Protein AF-A0A5D0CYJ7-F1 (afdb_monomer_lite)

Secondary structure (DSSP, 8-state):
---HHHHHHHHHTT-HHHHHHHHHHHHHHHHHHTEETTEE-HHHHHHHHHHHHHHHHH--TT--

Foldseek 3Di:
DDDLLVLLVCLLVVNVVSLVVVCVVCVVVLQVVCDDPNDRDVVSSVVSSVVVSVCSNVPDPVVD

Radius of gyration: 12.67 Å; chains: 1; bounding box: 32×17×32 Å

Structure (mmCIF, N/CA/C/O backbone):
data_AF-A0A5D0CYJ7-F1
#
_entry.id   AF-A0A5D0CYJ7-F1
#
loop_
_atom_site.group_PDB
_atom_site.id
_atom_site.type_symbol
_atom_site.label_atom_id
_atom_site.label_alt_id
_atom_site.label_comp_id
_atom_site.label_asym_id
_atom_site.label_entity_id
_atom_site.label_seq_id
_atom_site.pdbx_PDB_ins_code
_atom_site.Cartn_x
_atom_site.Cartn_y
_atom_site.Cartn_z
_atom_site.occupancy
_atom_site.B_iso_or_equiv
_atom_site.auth_seq_id
_atom_site.auth_comp_id
_atom_site.auth_asym_id
_atom_site.auth_atom_id
_atom_site.pdbx_PDB_model_num
ATOM 1 N N . MET A 1 1 ? 4.730 -9.114 11.544 1.00 70.81 1 MET A N 1
ATOM 2 C CA . MET A 1 1 ? 3.842 -8.384 10.612 1.00 70.81 1 MET A CA 1
ATOM 3 C C . MET A 1 1 ? 2.450 -8.369 11.194 1.00 70.81 1 MET A C 1
ATOM 5 O O . MET A 1 1 ? 2.030 -9.405 11.690 1.00 70.81 1 MET A O 1
ATOM 9 N N . ARG A 1 2 ? 1.756 -7.229 11.153 1.00 90.25 2 ARG A N 1
ATOM 10 C CA . ARG A 1 2 ? 0.335 -7.162 11.537 1.00 90.25 2 ARG A CA 1
ATOM 11 C C . ARG A 1 2 ? -0.553 -7.729 10.425 1.00 90.25 2 ARG A C 1
ATOM 13 O O . ARG A 1 2 ? -0.138 -7.754 9.267 1.00 90.25 2 ARG A O 1
ATOM 20 N N . GLU A 1 3 ? -1.770 -8.151 10.743 1.00 94.00 3 GLU A N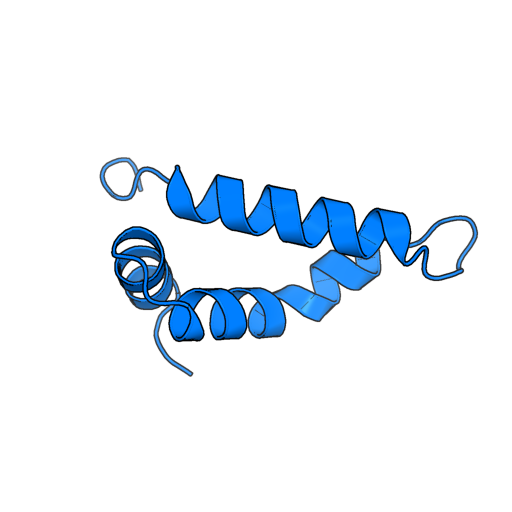 1
ATOM 21 C CA . GLU A 1 3 ? -2.742 -8.581 9.729 1.00 94.00 3 GLU A CA 1
ATOM 22 C C . GLU A 1 3 ? -3.092 -7.442 8.761 1.00 94.00 3 GLU A C 1
ATOM 24 O O . GLU A 1 3 ? -3.175 -6.280 9.163 1.00 94.00 3 GLU A O 1
ATOM 29 N N . VAL A 1 4 ? -3.299 -7.764 7.477 1.00 94.56 4 VAL A N 1
ATOM 30 C CA . VAL A 1 4 ? -3.567 -6.749 6.433 1.00 94.56 4 VAL A CA 1
ATOM 31 C C . VAL A 1 4 ? -4.835 -5.961 6.753 1.00 94.56 4 VAL A C 1
ATOM 33 O O . VAL A 1 4 ? -4.827 -4.736 6.677 1.00 94.56 4 VAL A O 1
ATOM 36 N N . PHE A 1 5 ? -5.895 -6.650 7.176 1.00 95.00 5 PHE A N 1
ATOM 37 C CA . PHE A 1 5 ? -7.158 -6.023 7.562 1.00 95.00 5 PHE A CA 1
ATOM 38 C C . PHE A 1 5 ? -6.962 -4.983 8.675 1.00 95.00 5 PHE A C 1
ATOM 40 O O . PHE A 1 5 ? -7.421 -3.846 8.570 1.00 95.00 5 PHE A O 1
ATOM 47 N N . TYR A 1 6 ? -6.196 -5.345 9.707 1.00 95.88 6 TYR A N 1
ATOM 48 C CA . TYR A 1 6 ? -5.900 -4.453 10.825 1.00 95.88 6 TYR A CA 1
ATOM 49 C C . TYR A 1 6 ? -5.081 -3.229 10.389 1.00 95.88 6 TYR A C 1
ATOM 51 O O . TYR A 1 6 ? -5.336 -2.112 10.835 1.00 95.88 6 TYR A O 1
ATOM 59 N N . LEU A 1 7 ? -4.128 -3.411 9.472 1.00 96.62 7 LEU A N 1
ATOM 60 C CA . LEU A 1 7 ? -3.361 -2.301 8.905 1.00 96.62 7 LEU A CA 1
ATOM 61 C C . LEU A 1 7 ? -4.225 -1.342 8.090 1.00 96.62 7 LEU A C 1
ATOM 63 O O . LEU A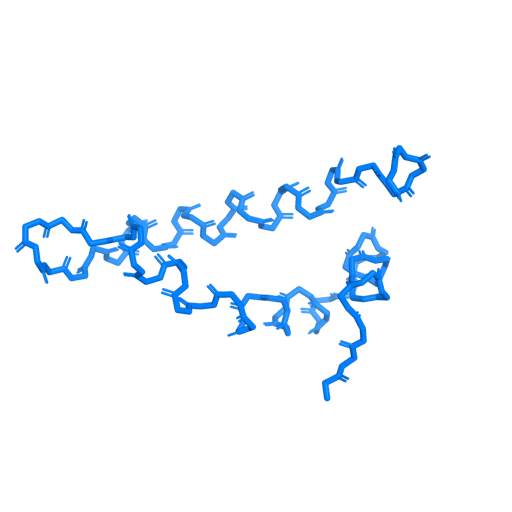 1 7 ? -4.051 -0.134 8.217 1.00 96.62 7 LEU A O 1
ATOM 67 N N . ILE A 1 8 ? -5.165 -1.856 7.294 1.00 96.62 8 ILE A N 1
ATOM 68 C CA . ILE A 1 8 ? -6.095 -1.016 6.529 1.00 96.62 8 ILE A CA 1
ATOM 69 C C . ILE A 1 8 ? -6.949 -0.181 7.489 1.00 96.62 8 ILE A C 1
ATOM 71 O O . ILE A 1 8 ? -7.044 1.032 7.314 1.00 96.62 8 ILE A O 1
ATOM 75 N N . GLN A 1 9 ? -7.488 -0.787 8.552 1.00 96.38 9 GLN A N 1
ATOM 76 C CA . GLN A 1 9 ? -8.255 -0.060 9.570 1.00 96.38 9 GLN A CA 1
ATOM 77 C C . GLN A 1 9 ? -7.446 1.056 10.243 1.00 96.38 9 GLN A C 1
ATOM 79 O O . GLN A 1 9 ? -7.972 2.143 10.480 1.00 96.38 9 GLN A O 1
ATOM 84 N N . LEU A 1 10 ? -6.178 0.800 10.576 1.00 96.88 10 LEU A N 1
ATOM 85 C CA . LEU A 1 10 ? -5.305 1.808 11.178 1.00 96.88 10 LEU A CA 1
ATOM 86 C C . LEU A 1 10 ? -4.958 2.926 10.188 1.00 96.88 10 LEU A C 1
ATOM 88 O O . LEU A 1 10 ? -5.066 4.103 10.533 1.00 96.88 10 LEU A O 1
ATOM 92 N N . ALA A 1 11 ? -4.615 2.576 8.948 1.00 96.19 11 ALA A N 1
ATOM 93 C CA . ALA A 1 11 ? -4.322 3.539 7.892 1.00 96.19 11 ALA A CA 1
ATOM 94 C C . ALA A 1 11 ? -5.523 4.462 7.614 1.00 96.19 11 ALA A C 1
ATOM 96 O O . ALA A 1 11 ? -5.365 5.677 7.526 1.00 96.19 11 ALA A O 1
ATOM 97 N N . GLN A 1 12 ? -6.744 3.917 7.581 1.00 96.25 12 GLN A N 1
ATOM 98 C CA . GLN A 1 12 ? -7.981 4.697 7.429 1.00 96.25 12 GLN A CA 1
ATOM 99 C C . GLN A 1 12 ? -8.239 5.666 8.591 1.00 96.25 12 GLN A C 1
ATOM 101 O O . GLN A 1 12 ? -8.864 6.707 8.397 1.00 96.25 12 GLN A O 1
ATOM 106 N N . LYS A 1 13 ? -7.723 5.365 9.787 1.00 96.31 13 LYS A N 1
ATOM 107 C CA . LYS A 1 13 ? -7.762 6.254 10.961 1.00 96.31 13 LYS A CA 1
ATOM 108 C C . LYS A 1 13 ? -6.626 7.287 10.983 1.00 96.31 13 LYS A C 1
ATOM 110 O O . LYS A 1 13 ? -6.537 8.061 11.933 1.00 96.31 13 LYS A O 1
ATOM 115 N N . GLY A 1 14 ? -5.771 7.318 9.959 1.00 93.94 14 GLY A N 1
ATOM 116 C CA . GLY A 1 14 ? -4.660 8.264 9.834 1.00 93.94 14 GLY A CA 1
ATOM 117 C C . GLY A 1 14 ? -3.326 7.776 10.410 1.00 93.94 14 GLY A C 1
ATOM 118 O O . GLY A 1 14 ? -2.397 8.578 10.530 1.00 93.94 14 GLY A O 1
ATOM 119 N N . ASP A 1 15 ? -3.196 6.490 10.757 1.00 96.88 15 ASP A N 1
ATOM 120 C CA . ASP A 1 15 ? -1.920 5.908 11.188 1.00 96.88 15 ASP A CA 1
ATOM 121 C C . ASP A 1 15 ? -0.950 5.801 9.998 1.00 96.88 15 ASP A C 1
ATOM 123 O O . ASP A 1 15 ? -1.012 4.881 9.177 1.00 96.88 15 ASP A O 1
ATOM 127 N N . ARG A 1 16 ? -0.010 6.749 9.928 1.00 94.75 16 ARG A N 1
ATOM 128 C CA . ARG A 1 16 ? 1.035 6.791 8.892 1.00 94.75 16 ARG A CA 1
ATOM 129 C C . ARG A 1 16 ? 1.964 5.580 8.940 1.00 94.75 16 ARG A C 1
ATOM 131 O O . ARG A 1 16 ? 2.486 5.170 7.908 1.00 94.75 16 ARG A O 1
ATOM 138 N N . GLN A 1 17 ? 2.169 4.989 10.114 1.00 96.44 17 GLN A N 1
ATOM 139 C CA . GLN A 1 17 ? 3.031 3.823 10.258 1.00 96.44 17 GLN A CA 1
ATOM 140 C C . GLN A 1 17 ? 2.365 2.573 9.677 1.00 96.44 17 GLN A C 1
ATOM 142 O O . GLN A 1 17 ? 3.045 1.710 9.123 1.00 96.44 17 GLN A O 1
ATOM 147 N N . ALA A 1 18 ? 1.035 2.487 9.763 1.00 96.81 18 ALA A N 1
ATOM 148 C CA . ALA A 1 18 ? 0.266 1.452 9.081 1.00 96.81 18 ALA A CA 1
ATOM 149 C C . ALA A 1 18 ? 0.314 1.608 7.550 1.00 96.81 18 ALA A C 1
ATOM 151 O O . ALA A 1 18 ? 0.489 0.609 6.852 1.00 96.81 18 ALA A O 1
ATOM 152 N N . GLU A 1 19 ? 0.242 2.839 7.026 1.00 96.19 19 GLU A N 1
ATOM 153 C CA . GLU A 1 19 ? 0.431 3.110 5.589 1.00 96.19 19 GLU A CA 1
ATOM 154 C C . GLU A 1 19 ? 1.821 2.663 5.107 1.00 96.19 19 GLU A C 1
ATOM 156 O O . GLU A 1 19 ? 1.928 1.956 4.106 1.00 96.19 19 GLU A O 1
ATOM 161 N N . VAL A 1 20 ? 2.883 3.001 5.848 1.00 97.12 20 VAL A N 1
ATOM 162 C CA . VAL A 1 20 ? 4.257 2.581 5.522 1.00 97.12 20 VAL A CA 1
ATOM 163 C C . VAL A 1 20 ? 4.401 1.058 5.538 1.00 97.12 20 VAL A C 1
ATOM 165 O O . VAL A 1 20 ? 4.989 0.499 4.612 1.00 97.12 20 VAL A O 1
ATOM 168 N N . GLU A 1 21 ? 3.840 0.369 6.537 1.00 97.62 21 GLU A N 1
ATOM 169 C CA . GLU A 1 21 ? 3.899 -1.099 6.600 1.00 97.62 21 GLU A CA 1
ATOM 170 C C . GLU A 1 21 ? 3.171 -1.746 5.410 1.00 97.62 21 GLU A C 1
ATOM 172 O O . GLU A 1 21 ? 3.659 -2.733 4.856 1.00 97.62 21 GLU A O 1
ATOM 177 N N . LEU A 1 22 ? 2.036 -1.185 4.974 1.00 97.62 22 LEU A N 1
ATOM 178 C CA . LEU A 1 22 ? 1.328 -1.646 3.776 1.00 97.62 22 LEU A CA 1
ATOM 179 C C . LEU A 1 22 ? 2.160 -1.427 2.507 1.00 97.62 22 LEU A C 1
ATOM 181 O O . LEU A 1 22 ? 2.282 -2.350 1.703 1.00 97.62 22 LEU A O 1
ATOM 185 N N . ILE A 1 23 ? 2.771 -0.251 2.341 1.00 97.56 23 ILE A N 1
ATOM 186 C CA . ILE A 1 23 ? 3.624 0.052 1.181 1.00 97.56 23 ILE A CA 1
ATOM 187 C C . ILE A 1 23 ? 4.813 -0.907 1.126 1.00 97.56 23 ILE A C 1
ATOM 189 O O . ILE A 1 23 ? 5.061 -1.500 0.082 1.00 97.56 23 ILE A O 1
ATOM 193 N N . GLN A 1 24 ? 5.513 -1.115 2.244 1.00 97.31 24 GLN A N 1
ATOM 194 C CA . GLN A 1 24 ? 6.652 -2.036 2.318 1.00 97.31 24 GLN A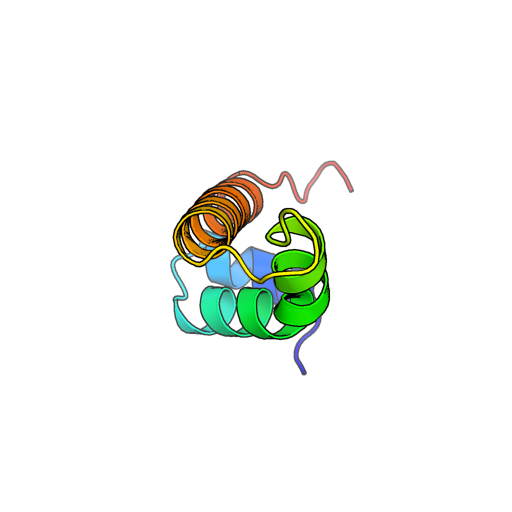 CA 1
ATOM 195 C C . GLN A 1 24 ? 6.242 -3.478 2.009 1.00 97.31 24 GLN A C 1
ATOM 197 O O . GLN A 1 24 ? 6.943 -4.190 1.293 1.00 97.31 24 GLN A O 1
ATOM 202 N N . ARG A 1 25 ? 5.080 -3.912 2.509 1.00 97.19 25 ARG A N 1
ATOM 203 C CA . ARG A 1 25 ? 4.567 -5.263 2.259 1.00 97.19 25 ARG A CA 1
ATOM 204 C C . ARG A 1 25 ? 4.284 -5.516 0.780 1.00 97.19 25 ARG A 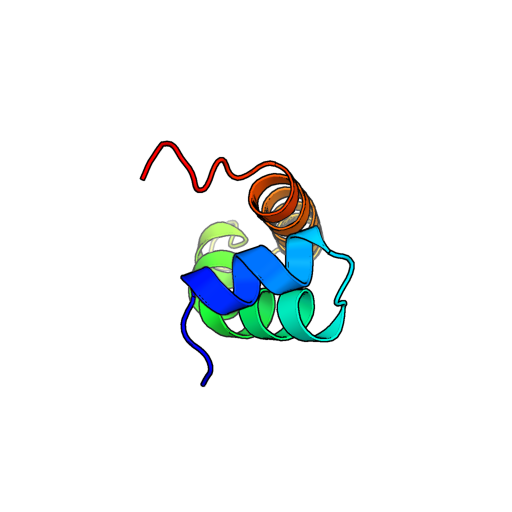C 1
ATOM 206 O O . ARG A 1 25 ? 4.541 -6.616 0.297 1.00 97.19 25 ARG A O 1
ATOM 213 N N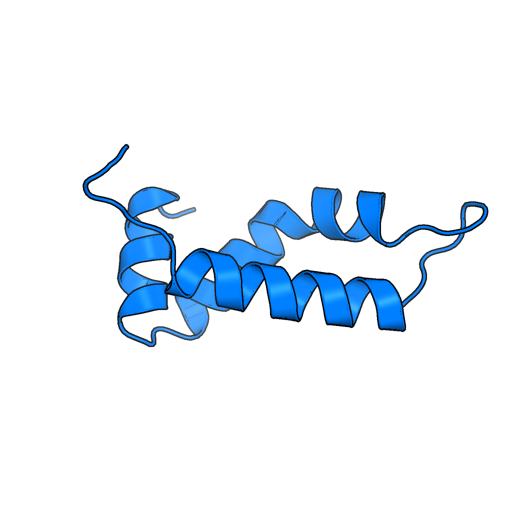 . TYR A 1 26 ? 3.770 -4.514 0.071 1.00 97.31 26 TYR A N 1
ATOM 214 C CA . TYR A 1 26 ? 3.427 -4.614 -1.348 1.00 97.31 26 TYR A CA 1
ATOM 215 C C . TYR A 1 26 ? 4.471 -3.989 -2.285 1.00 97.31 26 TYR A C 1
ATOM 217 O O . TYR A 1 26 ? 4.269 -3.976 -3.501 1.00 97.31 26 TYR A O 1
ATOM 225 N N . GLU A 1 27 ? 5.619 -3.552 -1.761 1.00 96.88 27 GLU A N 1
ATOM 226 C CA . GLU A 1 27 ? 6.708 -2.960 -2.540 1.00 96.88 27 GLU A CA 1
ATOM 227 C C . GLU A 1 27 ? 7.154 -3.840 -3.724 1.00 96.88 27 GLU A C 1
ATOM 229 O O . GLU A 1 27 ? 7.344 -3.292 -4.812 1.00 96.88 27 GLU A O 1
ATOM 234 N N . PRO A 1 28 ? 7.260 -5.182 -3.609 1.00 96.88 28 PRO A N 1
ATOM 235 C CA . PRO A 1 28 ? 7.600 -6.022 -4.756 1.00 96.88 28 PRO A CA 1
ATOM 236 C C . PRO A 1 28 ? 6.611 -5.902 -5.925 1.00 96.88 28 PRO A C 1
ATOM 238 O O . PRO A 1 28 ? 7.032 -5.919 -7.081 1.00 96.88 28 PRO A O 1
ATOM 241 N N . LEU A 1 29 ? 5.308 -5.750 -5.649 1.00 97.50 29 LEU A N 1
ATOM 242 C CA . LEU A 1 29 ? 4.298 -5.543 -6.691 1.00 97.50 29 LEU A CA 1
ATOM 243 C C . LEU A 1 29 ? 4.384 -4.131 -7.260 1.00 97.50 29 LEU A C 1
ATOM 245 O O . LEU A 1 29 ? 4.379 -3.976 -8.478 1.00 97.50 29 LEU A O 1
ATOM 249 N N . ILE A 1 30 ? 4.538 -3.120 -6.405 1.00 97.69 30 ILE A N 1
ATOM 250 C CA . ILE A 1 30 ? 4.723 -1.730 -6.839 1.00 97.69 30 ILE A CA 1
ATOM 251 C C . ILE A 1 30 ? 5.929 -1.639 -7.788 1.00 97.69 30 ILE A C 1
ATOM 253 O O . ILE A 1 30 ? 5.789 -1.151 -8.904 1.00 97.69 30 ILE A O 1
ATOM 257 N N . ASN A 1 31 ? 7.073 -2.212 -7.402 1.00 96.69 31 ASN A N 1
ATOM 258 C CA . ASN A 1 31 ? 8.291 -2.263 -8.216 1.00 96.69 31 ASN A CA 1
ATOM 259 C C . ASN A 1 31 ? 8.132 -3.091 -9.499 1.00 96.69 31 ASN A C 1
ATOM 261 O O . ASN A 1 31 ? 8.846 -2.860 -10.473 1.00 96.69 31 ASN A O 1
ATOM 265 N N . LYS A 1 32 ? 7.253 -4.100 -9.508 1.00 96.75 32 LYS A N 1
ATOM 266 C CA . LYS A 1 32 ? 6.956 -4.887 -10.712 1.00 96.75 32 LYS A CA 1
ATOM 267 C C . LYS A 1 32 ? 6.184 -4.047 -11.727 1.00 96.75 32 LYS A C 1
ATOM 269 O O . LYS A 1 32 ? 6.511 -4.092 -12.909 1.00 96.75 32 LYS A O 1
ATOM 274 N N . TYR A 1 33 ? 5.179 -3.303 -11.271 1.00 97.06 33 TYR A N 1
ATOM 275 C CA . TYR A 1 33 ? 4.304 -2.509 -12.136 1.00 97.06 33 TYR A CA 1
ATOM 276 C C . TYR A 1 33 ? 4.881 -1.143 -12.513 1.00 97.06 33 TYR A C 1
ATOM 278 O O . TYR A 1 33 ? 4.462 -0.578 -13.516 1.00 97.06 33 TYR A O 1
ATOM 286 N N . SER A 1 34 ? 5.873 -0.636 -11.780 1.00 97.06 34 SER A N 1
ATOM 287 C CA . SER A 1 34 ? 6.589 0.592 -12.140 1.00 97.06 34 SER A CA 1
ATOM 288 C C . SER A 1 34 ? 7.722 0.387 -13.148 1.00 97.06 34 SER A C 1
ATOM 290 O O . SER A 1 34 ? 8.480 1.318 -13.417 1.00 97.06 34 SER A O 1
ATOM 292 N N . ARG A 1 35 ? 7.890 -0.815 -13.713 1.00 96.62 35 ARG A N 1
ATOM 293 C CA . ARG A 1 35 ? 8.927 -1.066 -14.721 1.00 96.62 35 ARG A CA 1
ATOM 294 C C . ARG A 1 35 ? 8.459 -0.707 -16.123 1.00 96.62 35 ARG A C 1
ATOM 296 O O . ARG A 1 35 ? 7.422 -1.177 -16.578 1.00 96.62 35 ARG A O 1
ATOM 303 N N . GLN A 1 36 ? 9.292 0.047 -16.828 1.00 92.81 36 GLN A N 1
ATOM 304 C CA . GLN A 1 36 ? 9.155 0.360 -18.248 1.00 92.81 36 GLN A CA 1
ATOM 305 C C . GLN A 1 36 ? 10.456 -0.040 -18.949 1.00 92.81 36 GLN A C 1
ATOM 307 O O . GLN A 1 36 ? 11.544 0.262 -18.459 1.00 92.81 36 GLN A O 1
ATOM 312 N N . ASP A 1 37 ? 10.354 -0.813 -20.033 1.00 93.06 37 ASP A N 1
ATOM 313 C CA . ASP A 1 37 ? 11.503 -1.344 -20.788 1.00 93.06 37 ASP A CA 1
ATOM 314 C C . ASP A 1 37 ? 12.562 -2.043 -19.910 1.00 93.06 37 ASP A C 1
ATOM 316 O O . ASP A 1 37 ? 13.773 -1.880 -20.063 1.00 93.06 37 ASP A O 1
ATOM 320 N N . GLY A 1 38 ? 12.093 -2.807 -18.918 1.00 91.88 38 GLY A N 1
ATOM 321 C CA . GLY A 1 38 ? 12.937 -3.544 -17.972 1.00 91.88 38 GLY A CA 1
ATOM 322 C C . GLY A 1 38 ? 13.601 -2.681 -16.892 1.00 91.88 38 GLY A C 1
ATOM 323 O O . GLY A 1 38 ? 14.165 -3.229 -15.940 1.00 91.88 38 GLY A O 1
ATOM 324 N N . ARG A 1 39 ? 13.492 -1.352 -16.968 1.00 95.25 39 ARG A N 1
ATOM 325 C CA . ARG A 1 39 ? 14.046 -0.405 -15.992 1.00 95.25 39 ARG A CA 1
ATOM 326 C C . ARG A 1 39 ? 12.975 0.071 -15.023 1.00 95.25 39 ARG A C 1
ATOM 328 O O . ARG A 1 39 ? 11.805 0.166 -15.375 1.00 95.25 39 ARG A O 1
ATOM 335 N N . LEU A 1 40 ? 13.381 0.338 -13.786 1.00 94.62 40 LEU A N 1
ATOM 336 C CA . LEU A 1 40 ? 12.496 0.934 -12.794 1.00 94.62 40 LEU A CA 1
ATOM 337 C C . LEU A 1 40 ? 12.249 2.398 -13.175 1.00 94.62 40 LEU A C 1
ATOM 339 O O . LEU A 1 40 ? 13.206 3.150 -13.346 1.00 94.62 40 LEU A O 1
ATOM 343 N N . ASN A 1 41 ? 10.983 2.780 -13.333 1.00 97.81 41 ASN A N 1
ATOM 344 C CA . ASN A 1 41 ? 10.584 4.170 -13.492 1.00 97.81 41 ASN A CA 1
ATOM 345 C C . ASN A 1 41 ? 10.173 4.712 -12.111 1.00 97.81 41 ASN A C 1
ATOM 347 O O . ASN A 1 41 ? 9.156 4.295 -11.551 1.00 97.81 41 ASN A O 1
ATOM 351 N N . GLU A 1 42 ? 10.989 5.609 -11.554 1.00 95.88 42 GLU A N 1
ATOM 352 C CA . GLU A 1 42 ? 10.786 6.163 -10.208 1.00 95.88 42 GLU A CA 1
ATOM 353 C C . GLU A 1 42 ? 9.523 7.029 -10.110 1.00 95.88 42 GLU A C 1
ATOM 355 O O . GLU A 1 42 ? 8.777 6.896 -9.142 1.00 95.88 42 GLU A O 1
ATOM 360 N N . ASP A 1 43 ? 9.207 7.826 -11.134 1.00 97.38 43 ASP A N 1
ATOM 361 C CA . ASP A 1 43 ? 7.980 8.636 -11.162 1.00 97.38 43 ASP A CA 1
ATOM 362 C C . ASP A 1 43 ? 6.740 7.731 -11.186 1.00 97.38 43 ASP A C 1
ATOM 364 O O . ASP A 1 43 ? 5.764 7.945 -10.463 1.00 97.38 43 ASP A O 1
ATOM 368 N N . CYS A 1 44 ? 6.797 6.647 -11.966 1.00 97.31 44 CYS A N 1
ATOM 369 C CA . CYS A 1 44 ? 5.741 5.642 -11.994 1.00 97.31 44 CYS A CA 1
ATOM 370 C C . CYS A 1 44 ? 5.607 4.933 -10.639 1.00 97.31 44 CYS A C 1
ATOM 372 O O . CYS A 1 44 ? 4.491 4.734 -10.156 1.00 97.31 44 CYS A O 1
ATOM 374 N N . LYS A 1 45 ? 6.727 4.600 -9.981 1.00 97.81 45 LYS A N 1
ATOM 375 C CA . LYS A 1 45 ? 6.730 4.035 -8.623 1.00 97.81 45 LYS A CA 1
ATOM 376 C C . LYS A 1 45 ? 6.046 4.982 -7.637 1.00 97.81 45 LYS A C 1
ATOM 378 O O . LYS A 1 45 ? 5.184 4.540 -6.878 1.00 97.81 45 LYS A O 1
ATOM 383 N N . GLN A 1 46 ? 6.397 6.266 -7.658 1.00 97.50 46 GLN A N 1
ATOM 384 C CA . GLN A 1 46 ? 5.797 7.275 -6.786 1.00 97.50 46 GLN A CA 1
ATOM 385 C C . GLN A 1 46 ? 4.290 7.403 -7.025 1.00 97.50 46 GLN A C 1
ATOM 387 O O . GLN A 1 46 ? 3.523 7.376 -6.061 1.00 97.50 46 GLN A O 1
ATOM 392 N N . GLN A 1 47 ? 3.853 7.450 -8.286 1.00 98.00 47 GLN A N 1
ATOM 393 C CA . GLN A 1 47 ? 2.429 7.511 -8.614 1.00 98.00 47 GLN A CA 1
ATOM 394 C C . GLN A 1 47 ? 1.675 6.270 -8.121 1.00 98.00 47 GLN A C 1
ATOM 396 O O . GLN A 1 47 ? 0.613 6.397 -7.516 1.00 98.00 47 GLN A O 1
ATOM 401 N N . LEU A 1 48 ? 2.231 5.070 -8.313 1.00 98.19 48 LEU A N 1
ATOM 402 C CA . LEU A 1 48 ? 1.621 3.833 -7.818 1.00 98.19 48 LEU A CA 1
ATOM 403 C C . LEU A 1 48 ? 1.499 3.816 -6.292 1.00 98.19 48 LEU A C 1
ATOM 405 O O . LEU A 1 48 ? 0.487 3.352 -5.774 1.00 98.19 48 LEU A O 1
ATOM 409 N N . ILE A 1 49 ? 2.494 4.336 -5.568 1.00 98.06 49 ILE A N 1
ATOM 410 C CA . ILE A 1 49 ? 2.429 4.468 -4.106 1.00 98.06 49 ILE A CA 1
ATOM 411 C C . ILE A 1 49 ? 1.295 5.417 -3.698 1.00 98.06 49 ILE A C 1
ATOM 413 O O . ILE A 1 49 ? 0.522 5.084 -2.799 1.00 98.06 49 ILE A O 1
ATOM 417 N N . LEU A 1 50 ? 1.16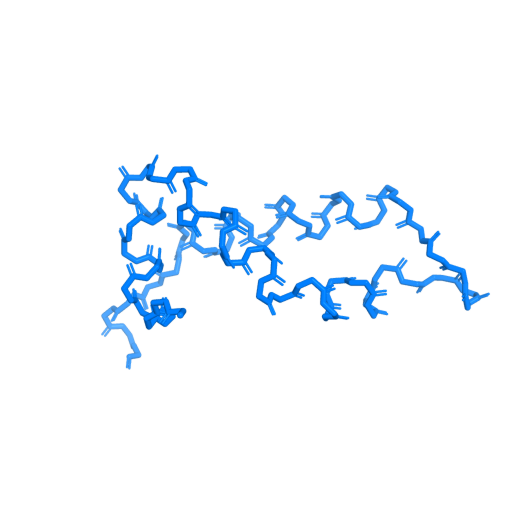5 6.573 -4.358 1.00 97.75 50 LEU A N 1
ATOM 418 C CA . LEU A 1 50 ? 0.096 7.537 -4.076 1.00 97.75 50 LEU A CA 1
ATOM 419 C C . LEU A 1 50 ? -1.291 6.929 -4.314 1.00 97.75 50 LEU A C 1
ATOM 421 O O . LEU A 1 50 ? -2.143 6.980 -3.424 1.00 97.75 50 LEU A O 1
ATOM 425 N N . GLU A 1 51 ? -1.501 6.298 -5.470 1.00 98.00 51 GLU A N 1
ATOM 426 C CA . GLU A 1 51 ? -2.766 5.630 -5.793 1.00 98.00 51 GLU A CA 1
ATOM 427 C C . GLU A 1 51 ? -3.064 4.474 -4.834 1.00 98.00 51 GLU A C 1
ATOM 429 O O . GLU A 1 51 ? -4.203 4.299 -4.401 1.00 98.00 51 GLU A O 1
ATOM 434 N N . PHE A 1 52 ? -2.042 3.718 -4.428 1.00 98.06 52 PHE A N 1
ATOM 435 C CA . PHE A 1 52 ? -2.190 2.647 -3.450 1.00 98.06 52 PHE A CA 1
ATOM 436 C C . PHE A 1 52 ? -2.664 3.174 -2.087 1.00 98.06 52 PHE A C 1
ATOM 438 O O . PHE A 1 52 ? -3.611 2.630 -1.517 1.00 98.06 52 PHE A O 1
ATOM 445 N N . ILE A 1 53 ? -2.079 4.267 -1.585 1.00 96.94 53 ILE A N 1
ATOM 446 C CA . ILE A 1 53 ? -2.523 4.909 -0.336 1.00 96.94 53 ILE A CA 1
ATOM 447 C C . ILE A 1 53 ? -3.977 5.381 -0.460 1.00 96.94 53 ILE A C 1
ATOM 449 O O . ILE A 1 53 ? -4.789 5.148 0.440 1.00 96.94 53 ILE A O 1
ATOM 453 N N . LEU A 1 54 ? -4.334 6.027 -1.574 1.00 96.75 54 LEU A N 1
ATOM 454 C CA . LEU A 1 54 ? -5.703 6.487 -1.816 1.00 96.75 54 LEU A CA 1
ATOM 455 C C . LEU A 1 54 ? -6.697 5.321 -1.866 1.00 96.75 54 LEU A C 1
ATOM 457 O O . LEU A 1 54 ? -7.789 5.430 -1.302 1.00 96.75 54 LEU A O 1
ATOM 461 N N . ALA A 1 55 ? -6.317 4.204 -2.486 1.00 96.94 55 ALA A N 1
ATOM 462 C CA . ALA A 1 55 ? -7.123 2.992 -2.535 1.00 96.94 55 ALA A CA 1
ATOM 463 C C . ALA A 1 55 ? -7.338 2.398 -1.136 1.00 96.94 55 ALA A C 1
ATOM 465 O O . ALA A 1 55 ? -8.476 2.108 -0.777 1.00 96.94 55 ALA A O 1
ATOM 466 N N . VAL A 1 56 ? -6.286 2.292 -0.315 1.00 96.44 56 VAL A N 1
ATOM 467 C CA . VAL A 1 56 ? -6.382 1.826 1.082 1.00 96.44 56 VAL A CA 1
ATOM 468 C C . VAL A 1 56 ? -7.338 2.705 1.891 1.00 96.44 56 VAL A C 1
ATOM 470 O O . VAL A 1 56 ? -8.222 2.195 2.583 1.00 96.44 56 VAL A O 1
ATOM 473 N N . ARG A 1 57 ? -7.218 4.032 1.772 1.00 94.00 57 ARG A N 1
ATOM 474 C CA . ARG A 1 57 ? -8.081 4.984 2.490 1.00 94.00 57 ARG A CA 1
ATOM 475 C C . ARG A 1 57 ? -9.554 4.888 2.093 1.00 94.00 57 ARG A C 1
ATOM 477 O O . ARG A 1 57 ? -10.415 5.162 2.918 1.00 94.00 57 ARG A O 1
ATOM 484 N N . ARG A 1 58 ? -9.842 4.512 0.844 1.00 95.12 58 ARG A N 1
ATOM 485 C CA . ARG A 1 58 ? -11.206 4.361 0.305 1.00 95.12 58 ARG A CA 1
ATOM 486 C C . ARG A 1 58 ? -11.736 2.926 0.372 1.00 95.12 58 ARG A C 1
ATOM 488 O O . ARG A 1 58 ? -12.864 2.688 -0.050 1.00 95.12 58 ARG A O 1
ATOM 495 N N . PHE A 1 59 ? -10.930 1.974 0.840 1.00 96.12 59 PHE A N 1
ATOM 496 C CA . PHE A 1 59 ? -11.277 0.558 0.826 1.00 96.12 59 PHE A CA 1
ATOM 497 C C . PHE A 1 59 ? -12.478 0.269 1.737 1.00 96.12 59 PHE A C 1
ATOM 499 O O . PHE A 1 59 ? -12.442 0.543 2.935 1.00 96.12 59 PHE A O 1
ATOM 506 N N . ASP A 1 60 ? -13.542 -0.303 1.180 1.00 93.69 60 ASP A N 1
ATOM 507 C CA . ASP A 1 60 ? -14.733 -0.663 1.948 1.00 93.69 60 ASP A CA 1
ATOM 508 C C . ASP A 1 60 ? -14.550 -2.030 2.619 1.00 93.69 60 ASP A C 1
ATOM 510 O O . ASP A 1 60 ? -14.656 -3.075 1.976 1.00 93.69 60 ASP A O 1
ATOM 514 N N . LEU A 1 61 ? -14.280 -2.002 3.924 1.00 90.50 61 LEU A N 1
ATOM 515 C CA . LEU A 1 61 ? -14.105 -3.194 4.756 1.00 90.50 61 LEU A CA 1
ATOM 516 C C . LEU A 1 61 ? -15.420 -3.909 5.093 1.00 90.50 61 LEU A C 1
ATOM 518 O O . LEU A 1 61 ? -15.368 -5.004 5.626 1.00 90.50 61 LEU A O 1
ATOM 522 N N . ASN A 1 62 ? -16.589 -3.312 4.843 1.00 90.00 62 ASN A N 1
ATOM 523 C CA . ASN A 1 62 ? -17.867 -3.981 5.118 1.00 90.00 62 ASN A CA 1
ATOM 524 C C . ASN A 1 62 ? -18.326 -4.851 3.943 1.00 90.00 62 ASN A C 1
ATOM 526 O O . ASN A 1 62 ? -19.242 -5.659 4.084 1.00 90.00 62 ASN A O 1
ATOM 530 N N . ARG A 1 63 ? -17.717 -4.654 2.769 1.00 87.88 63 ARG A N 1
ATOM 531 C CA . ARG A 1 63 ? -18.034 -5.388 1.543 1.00 87.88 63 ARG A CA 1
ATOM 532 C C . ARG A 1 63 ? -17.302 -6.735 1.434 1.00 87.88 63 ARG A C 1
ATOM 534 O O . ARG A 1 63 ? -17.757 -7.581 0.665 1.00 87.88 63 ARG A O 1
ATOM 541 N N . TYR A 1 64 ? -16.197 -6.920 2.157 1.00 74.88 64 TYR A N 1
ATOM 542 C CA . TYR A 1 64 ? -15.295 -8.078 2.080 1.00 74.88 64 TYR A CA 1
ATOM 543 C C . TYR A 1 64 ? -14.924 -8.572 3.473 1.00 74.88 64 TYR A C 1
ATOM 545 O O . TYR A 1 64 ? -14.766 -9.802 3.622 1.00 74.88 64 TYR A O 1
#

Sequence (64 aa):
MREVFYLIQLAQKGDRQAEVELIQRYEPLINKYSRQDGRLNEDCKQQLILEFILAVRRFDLNRY

InterPro domains:
  IPR013325 RNA polymerase sigma factor, region 2 [SSF88946] (3-61)
  IPR024760 Helix-turn-helix, conjugative transposon-like [PF12645] (5-60)

Organism: NCBI:txid862114

pLDDT: mean 95.22, std 4.57, range [70.81, 98.19]